Protein AF-A0A1C2IYG0-F1 (afdb_monomer)

Mean predicted aligned error: 9.73 Å

Nearest PDB structures (foldseek):
  3i76-assembly1_A  TM=2.650E-01  e=8.932E+00  Bacillus subtilis

pLDDT: mean 77.98, std 13.51, range [34.75, 93.56]

Organism: Acidithiobacillus thiooxidans (NCBI:txid930)

Radius of gyration: 16.49 Å; Cα contacts (8 Å, |Δi|>4): 92; chains: 1; bounding box: 31×29×54 Å

Solvent-accessible surface area (backbone atoms only — not comparable to full-atom values): 5436 Å² total; per-residue (Å²): 131,90,80,91,75,93,66,92,83,39,62,44,51,70,68,55,46,55,49,45,52,52,48,21,62,75,70,72,44,86,75,63,71,56,34,69,65,26,25,64,51,32,48,49,53,40,57,75,61,37,58,81,32,58,43,53,70,67,56,51,53,51,42,49,52,43,24,63,75,71,71,47,88,82,53,69,71,36,62,51,26,27,57,53,36,50,54,52,35,68,77,58,109

Structure (mmCIF, N/CA/C/O backbone):
data_AF-A0A1C2IYG0-F1
#
_entry.id   AF-A0A1C2IYG0-F1
#
loop_
_atom_site.group_PDB
_atom_site.id
_atom_site.type_symbol
_atom_site.label_atom_id
_atom_site.label_alt_id
_atom_site.label_comp_id
_atom_site.label_asym_id
_atom_site.label_entity_id
_atom_site.label_seq_id
_atom_site.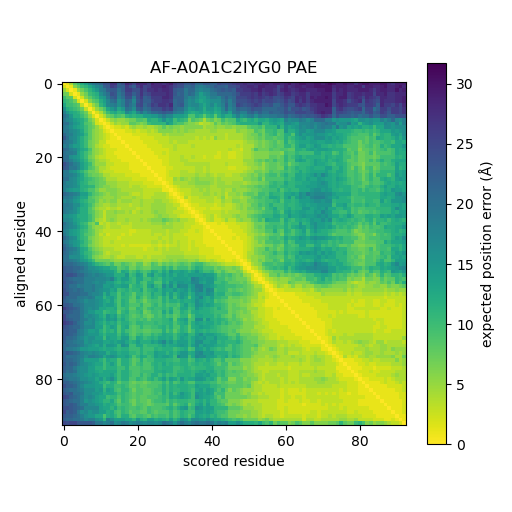pdbx_PDB_ins_code
_atom_site.Cartn_x
_atom_site.Cartn_y
_atom_site.Cartn_z
_atom_site.occupancy
_atom_site.B_iso_or_equiv
_atom_site.auth_seq_id
_atom_site.auth_comp_id
_atom_site.auth_asym_id
_atom_site.auth_atom_id
_atom_site.pdbx_PDB_model_num
ATOM 1 N N . MET A 1 1 ? 19.520 9.311 -35.629 1.00 34.75 1 MET A N 1
ATOM 2 C CA . MET A 1 1 ? 18.970 8.160 -34.896 1.00 34.75 1 MET A CA 1
ATOM 3 C C . MET A 1 1 ? 18.195 8.722 -33.725 1.00 34.75 1 MET A C 1
ATOM 5 O O . MET A 1 1 ? 18.803 9.316 -32.845 1.00 34.75 1 MET A O 1
ATOM 9 N N . SER A 1 2 ? 16.870 8.661 -33.832 1.00 41.12 2 SER A N 1
ATOM 10 C CA . SER A 1 2 ? 15.886 8.817 -32.753 1.00 41.12 2 SER A CA 1
ATOM 11 C C . SER A 1 2 ? 16.340 7.989 -31.530 1.00 41.12 2 SER A C 1
ATOM 13 O O . SER A 1 2 ? 17.005 6.982 -31.725 1.00 41.12 2 SER A O 1
ATOM 15 N N . GLU A 1 3 ? 16.139 8.366 -30.270 1.00 39.34 3 GLU A N 1
ATOM 16 C CA . GLU A 1 3 ? 14.866 8.709 -29.644 1.00 39.34 3 GLU A CA 1
ATOM 17 C C . GLU A 1 3 ? 15.042 9.731 -28.508 1.00 39.34 3 GLU A C 1
ATOM 19 O O . GLU A 1 3 ? 15.870 9.615 -27.605 1.00 39.34 3 GLU A O 1
ATOM 24 N N . GLU A 1 4 ? 14.201 10.751 -28.586 1.00 50.88 4 GLU A N 1
ATOM 25 C CA . GLU A 1 4 ? 13.807 11.658 -27.524 1.00 50.88 4 GLU A CA 1
ATOM 26 C C . GLU A 1 4 ? 13.038 10.870 -26.456 1.00 50.88 4 GLU A C 1
ATOM 28 O O . GLU A 1 4 ? 12.059 10.213 -26.793 1.00 50.88 4 GLU A O 1
ATOM 33 N N . SER A 1 5 ? 13.437 10.916 -25.180 1.00 35.59 5 SER A N 1
ATOM 34 C CA . SER A 1 5 ? 12.537 10.578 -24.067 1.00 35.59 5 SER A CA 1
ATOM 35 C C . SER A 1 5 ? 13.032 11.144 -22.737 1.00 35.59 5 SER A C 1
ATOM 37 O O . SER A 1 5 ? 14.126 10.869 -22.246 1.00 35.59 5 SER A O 1
ATOM 39 N N . SER A 1 6 ? 12.178 11.977 -22.162 1.00 42.88 6 SER A N 1
ATOM 40 C CA . SER A 1 6 ? 12.278 12.666 -20.881 1.00 42.88 6 SER A CA 1
ATOM 41 C C . SER A 1 6 ? 12.490 11.716 -19.681 1.00 42.88 6 SER A C 1
ATOM 43 O O . SER A 1 6 ? 11.534 11.357 -19.003 1.00 42.88 6 SER A O 1
ATOM 45 N N . HIS A 1 7 ? 13.734 11.363 -19.340 1.00 47.31 7 HIS A N 1
ATOM 46 C CA . HIS A 1 7 ? 14.021 10.457 -18.205 1.00 47.31 7 HIS A CA 1
ATOM 47 C C . HIS A 1 7 ? 14.388 11.148 -16.876 1.00 47.31 7 HIS A C 1
ATOM 49 O O . HIS A 1 7 ? 14.696 10.491 -15.887 1.00 47.31 7 HIS A O 1
ATOM 55 N N . ARG A 1 8 ? 14.337 12.483 -16.779 1.00 48.38 8 ARG A N 1
ATOM 56 C CA . ARG A 1 8 ? 14.881 13.197 -15.600 1.00 48.38 8 ARG A CA 1
ATOM 57 C C . ARG A 1 8 ? 13.986 13.255 -14.348 1.00 48.38 8 ARG A C 1
ATOM 59 O O . ARG A 1 8 ? 14.373 13.918 -13.391 1.00 48.38 8 ARG A O 1
ATOM 66 N N . ARG A 1 9 ? 12.815 12.603 -14.306 1.00 54.03 9 ARG A N 1
ATOM 67 C CA . ARG A 1 9 ? 11.915 12.634 -13.122 1.00 54.03 9 ARG A CA 1
ATOM 68 C C . ARG A 1 9 ? 11.575 11.279 -12.508 1.00 54.03 9 ARG A C 1
ATOM 70 O O . ARG A 1 9 ? 10.939 11.254 -11.461 1.00 54.03 9 ARG A O 1
ATOM 77 N N . ASN A 1 10 ? 12.041 10.182 -13.100 1.00 57.81 10 ASN A N 1
ATOM 78 C CA . ASN A 1 10 ? 11.602 8.842 -12.722 1.00 57.81 10 ASN A CA 1
ATOM 79 C C . ASN A 1 10 ? 12.774 7.962 -12.279 1.00 57.81 10 ASN A C 1
ATOM 81 O O . ASN A 1 10 ? 12.688 6.757 -12.423 1.00 57.81 10 ASN A O 1
ATOM 85 N N . ALA A 1 11 ? 13.872 8.508 -11.754 1.00 61.47 11 ALA A N 1
ATOM 86 C CA . ALA A 1 11 ? 14.870 7.646 -11.123 1.00 61.47 11 ALA A CA 1
ATOM 87 C C . ALA A 1 11 ? 14.286 7.087 -9.805 1.00 61.47 11 ALA A C 1
ATOM 89 O O . ALA A 1 11 ? 13.769 7.867 -8.993 1.00 61.47 11 ALA A O 1
ATOM 90 N N . PRO A 1 12 ? 14.331 5.764 -9.571 1.00 67.06 12 PRO A N 1
ATOM 91 C CA . PRO A 1 12 ? 13.936 5.190 -8.295 1.00 67.06 12 PRO A CA 1
ATOM 92 C C . PRO A 1 12 ? 14.808 5.753 -7.172 1.00 67.06 12 PRO A C 1
ATOM 94 O O . PRO A 1 12 ? 16.015 5.931 -7.320 1.00 67.06 12 PRO A O 1
ATOM 97 N N . THR A 1 13 ? 14.198 6.051 -6.025 1.00 77.25 13 THR A N 1
ATOM 98 C CA . THR A 1 13 ? 14.974 6.479 -4.854 1.00 77.25 13 THR A CA 1
ATOM 99 C C . THR A 1 13 ? 15.819 5.317 -4.345 1.00 77.25 13 THR A C 1
ATOM 101 O O . THR A 1 13 ? 15.399 4.164 -4.406 1.00 77.25 13 THR A O 1
ATOM 104 N N . GLU A 1 14 ? 16.975 5.609 -3.752 1.00 78.94 14 GLU A N 1
ATOM 105 C CA . GLU A 1 14 ? 17.878 4.581 -3.211 1.00 78.94 14 GLU A CA 1
ATOM 106 C C . GLU A 1 14 ? 17.180 3.626 -2.224 1.00 78.94 14 GLU A C 1
ATOM 108 O O . GLU A 1 14 ? 17.437 2.424 -2.212 1.00 78.94 14 GLU A O 1
ATOM 113 N N . LYS A 1 15 ? 16.204 4.137 -1.460 1.00 72.88 15 LYS A N 1
ATOM 114 C CA . LYS A 1 15 ? 15.344 3.318 -0.593 1.00 72.88 15 LYS A CA 1
ATOM 115 C C . LYS A 1 15 ? 14.504 2.302 -1.369 1.00 72.88 15 LYS A C 1
ATOM 117 O O . LYS A 1 15 ? 14.349 1.185 -0.890 1.00 72.88 15 LYS A O 1
ATOM 122 N N . MET A 1 16 ? 13.963 2.667 -2.532 1.00 77.25 16 MET A N 1
ATOM 123 C CA . MET A 1 16 ? 13.227 1.733 -3.391 1.00 77.25 16 MET A CA 1
ATOM 124 C C . MET A 1 16 ? 14.151 0.685 -3.995 1.00 77.25 16 MET A C 1
ATOM 126 O O . MET A 1 16 ? 13.784 -0.482 -4.004 1.00 77.25 16 MET A O 1
ATOM 130 N N . LEU A 1 17 ? 15.357 1.071 -4.419 1.00 82.50 17 LEU A N 1
ATOM 131 C CA . LEU A 1 17 ? 16.341 0.122 -4.939 1.00 82.50 17 LEU A CA 1
ATOM 132 C C . LEU A 1 17 ? 16.757 -0.897 -3.889 1.00 82.50 17 LEU A C 1
ATOM 134 O O . LEU A 1 17 ? 16.646 -2.090 -4.142 1.00 82.50 17 LEU A O 1
ATOM 138 N N . GLN A 1 18 ? 17.126 -0.455 -2.683 1.00 83.25 18 GLN A N 1
ATOM 139 C CA . GLN A 1 18 ? 17.409 -1.379 -1.581 1.00 83.25 18 GLN A CA 1
ATOM 140 C C . GLN A 1 18 ? 16.215 -2.283 -1.267 1.00 83.25 18 GLN A C 1
ATOM 142 O O . GLN A 1 18 ? 16.394 -3.454 -0.934 1.00 83.25 18 GLN A O 1
ATOM 147 N N . PHE A 1 19 ? 14.992 -1.756 -1.353 1.00 79.25 19 PHE A N 1
ATOM 148 C CA . PHE A 1 19 ? 13.790 -2.544 -1.107 1.00 79.25 19 PHE A CA 1
ATOM 149 C C . PHE A 1 19 ? 13.586 -3.611 -2.189 1.00 79.25 19 PHE A C 1
ATOM 151 O O . PHE A 1 19 ? 13.359 -4.772 -1.855 1.00 79.25 19 PHE A O 1
ATOM 158 N N . ALA A 1 20 ? 13.751 -3.250 -3.463 1.00 83.50 20 ALA A N 1
ATOM 159 C CA . ALA A 1 20 ? 13.642 -4.163 -4.596 1.00 83.50 20 ALA A CA 1
ATOM 160 C C . ALA A 1 20 ? 14.753 -5.220 -4.577 1.00 83.50 20 ALA A C 1
ATOM 162 O O . ALA A 1 20 ? 14.493 -6.395 -4.810 1.00 83.50 20 ALA A O 1
ATOM 163 N N . GLU A 1 21 ? 15.970 -4.839 -4.202 1.00 85.31 21 GLU A N 1
ATOM 164 C CA . GLU A 1 21 ? 17.116 -5.741 -4.089 1.00 85.31 21 GLU A CA 1
ATOM 165 C C . GLU A 1 21 ? 16.943 -6.739 -2.932 1.00 85.31 21 GLU A C 1
ATOM 167 O O . GLU A 1 21 ? 17.159 -7.938 -3.102 1.00 85.31 21 GLU A O 1
ATOM 172 N N . ARG A 1 22 ? 16.440 -6.287 -1.773 1.00 83.06 22 ARG A N 1
ATOM 173 C CA . ARG A 1 22 ? 16.078 -7.175 -0.651 1.00 83.06 22 ARG A CA 1
ATOM 174 C C . ARG A 1 22 ? 14.933 -8.118 -1.004 1.00 83.06 22 ARG A C 1
ATOM 176 O O . ARG A 1 22 ? 14.933 -9.263 -0.551 1.00 83.06 22 ARG A O 1
ATOM 183 N N . LEU A 1 23 ? 13.959 -7.642 -1.775 1.00 82.00 23 LEU A N 1
ATOM 184 C CA . LEU A 1 23 ? 12.840 -8.445 -2.258 1.00 82.00 23 LEU A CA 1
ATOM 185 C C . LEU A 1 23 ? 13.318 -9.532 -3.217 1.00 82.00 23 LEU A C 1
ATOM 187 O O . LEU A 1 23 ? 13.003 -10.704 -3.019 1.00 82.00 23 LEU A O 1
ATOM 191 N N . ALA A 1 24 ? 14.138 -9.140 -4.191 1.00 85.00 24 ALA A N 1
ATOM 192 C CA . ALA A 1 24 ? 14.774 -10.034 -5.142 1.00 85.00 24 ALA A CA 1
ATOM 193 C C . ALA A 1 24 ? 15.592 -11.118 -4.426 1.00 85.00 24 ALA A C 1
ATOM 195 O O . ALA A 1 24 ? 15.394 -12.307 -4.668 1.00 85.00 24 ALA A O 1
ATOM 196 N N . ALA A 1 25 ? 16.411 -10.725 -3.447 1.00 84.75 25 ALA A N 1
ATOM 197 C CA . ALA A 1 25 ? 17.196 -11.650 -2.636 1.00 84.75 25 ALA A CA 1
ATOM 198 C C . ALA A 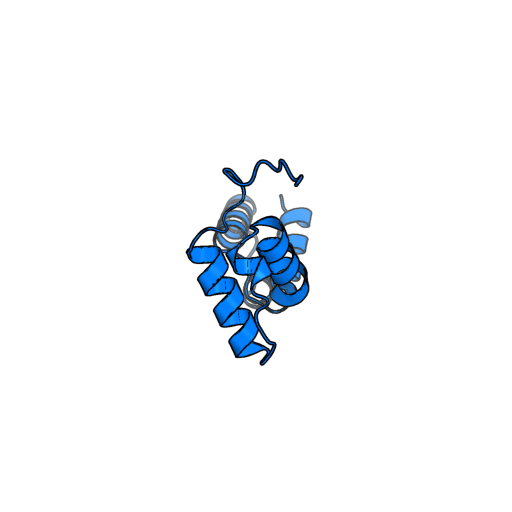1 25 ? 16.326 -12.614 -1.805 1.00 84.75 25 ALA A C 1
ATOM 200 O O . ALA A 1 25 ? 16.599 -13.813 -1.776 1.00 84.75 25 ALA A O 1
ATOM 201 N N . ARG A 1 26 ? 15.258 -12.123 -1.155 1.00 81.06 26 ARG A N 1
ATOM 202 C CA . ARG A 1 26 ? 14.335 -12.952 -0.351 1.00 81.06 26 ARG A CA 1
ATOM 203 C C . ARG A 1 26 ? 13.564 -13.965 -1.188 1.00 81.06 26 ARG A C 1
ATOM 205 O O . ARG A 1 26 ? 13.360 -15.082 -0.727 1.00 81.06 26 ARG A O 1
ATOM 212 N N . LYS A 1 27 ? 13.136 -13.572 -2.387 1.00 79.56 27 LYS A N 1
ATOM 213 C CA . LYS A 1 27 ? 12.399 -14.437 -3.318 1.00 79.56 27 LYS A CA 1
ATOM 214 C C . LYS A 1 27 ? 13.300 -15.257 -4.236 1.00 79.56 27 LYS A C 1
ATOM 216 O O . LYS A 1 27 ? 12.793 -16.083 -4.984 1.00 79.56 27 LYS A O 1
ATOM 221 N N . ASN A 1 28 ? 14.613 -15.038 -4.173 1.00 83.25 28 ASN A N 1
ATOM 222 C CA . ASN A 1 28 ? 15.588 -15.633 -5.081 1.00 83.25 28 ASN A CA 1
ATOM 223 C C . ASN A 1 28 ? 15.263 -15.363 -6.566 1.00 83.25 28 ASN A C 1
ATOM 225 O O . ASN A 1 28 ? 15.484 -16.207 -7.428 1.00 83.25 28 ASN A O 1
ATOM 229 N N . ILE A 1 29 ? 14.715 -14.180 -6.861 1.00 84.19 29 ILE A N 1
ATOM 230 C CA . ILE A 1 29 ? 14.392 -13.739 -8.223 1.00 84.19 29 ILE A CA 1
ATOM 231 C C . ILE A 1 29 ? 15.454 -12.750 -8.720 1.00 84.19 29 ILE A C 1
ATOM 233 O O . ILE A 1 29 ? 15.977 -11.966 -7.923 1.00 84.19 29 ILE A O 1
ATOM 237 N N . PRO A 1 30 ? 15.796 -12.760 -10.017 1.00 82.56 30 PRO A N 1
ATOM 238 C CA . PRO A 1 30 ? 16.734 -11.798 -10.579 1.00 82.56 30 PRO A CA 1
ATOM 239 C C . PRO A 1 30 ? 16.118 -10.397 -10.575 1.00 82.56 30 PRO A C 1
ATOM 241 O O . PRO A 1 30 ? 14.971 -10.215 -10.976 1.00 82.56 30 PRO A O 1
ATOM 244 N N . LEU A 1 31 ? 16.891 -9.402 -10.134 1.00 81.75 31 LEU A N 1
ATOM 245 C CA . LEU A 1 31 ? 16.487 -8.001 -10.181 1.00 81.75 31 LEU A CA 1
ATOM 246 C C . LEU A 1 31 ? 16.767 -7.446 -11.592 1.00 81.75 31 LEU A C 1
ATOM 248 O O . LEU A 1 31 ? 17.942 -7.346 -11.960 1.00 81.75 31 LEU A O 1
ATOM 252 N N . PRO A 1 32 ? 15.744 -7.104 -12.397 1.00 80.62 32 PRO A N 1
ATOM 253 C CA . PRO A 1 32 ? 15.974 -6.602 -13.747 1.00 80.62 32 PRO A CA 1
ATOM 254 C C . PRO A 1 32 ? 16.661 -5.226 -13.714 1.00 80.62 32 PRO A C 1
ATOM 256 O O . PRO A 1 32 ? 16.353 -4.420 -12.840 1.00 80.62 32 PRO A O 1
ATOM 259 N N . PRO A 1 33 ? 17.573 -4.912 -14.653 1.00 79.94 33 PRO A N 1
ATOM 260 C CA . PRO A 1 33 ? 18.284 -3.628 -14.669 1.00 79.94 33 PRO A CA 1
ATOM 261 C C . PRO A 1 33 ? 17.332 -2.437 -14.835 1.00 79.94 33 PRO A C 1
ATOM 263 O O . PRO A 1 33 ? 17.585 -1.369 -14.287 1.00 79.94 33 PRO A O 1
ATOM 266 N N . ASP A 1 34 ? 16.181 -2.662 -15.467 1.00 80.62 34 ASP A N 1
ATOM 267 C CA . ASP A 1 34 ? 15.145 -1.657 -15.688 1.00 80.62 34 ASP A CA 1
ATOM 268 C C . ASP A 1 34 ? 14.624 -1.037 -14.379 1.00 80.62 34 ASP A C 1
ATOM 270 O O . ASP A 1 34 ? 14.322 0.150 -14.321 1.00 80.62 34 ASP A O 1
ATOM 274 N N . VAL A 1 35 ? 14.620 -1.785 -13.265 1.00 82.31 35 VAL A N 1
ATOM 275 C CA . VAL A 1 35 ? 14.223 -1.236 -11.952 1.00 82.31 35 VAL A CA 1
ATOM 276 C C . VAL A 1 35 ? 15.240 -0.251 -11.379 1.00 82.31 35 VAL A C 1
ATOM 278 O O . VAL A 1 35 ? 14.918 0.447 -10.423 1.00 82.31 35 VAL A O 1
ATOM 281 N N . ARG A 1 36 ? 16.468 -0.218 -11.916 1.00 77.06 36 ARG A N 1
ATOM 282 C CA . ARG A 1 36 ? 17.518 0.752 -11.570 1.00 77.06 36 ARG A CA 1
ATOM 283 C C . ARG A 1 36 ? 17.447 2.004 -12.430 1.00 77.06 36 ARG A C 1
ATOM 285 O O . ARG A 1 36 ? 17.839 3.071 -11.967 1.00 77.06 36 ARG A O 1
ATOM 292 N N . GLU A 1 37 ? 16.913 1.874 -13.635 1.00 78.31 37 GLU A N 1
ATOM 293 C CA . GLU A 1 37 ? 16.816 2.954 -14.616 1.00 78.31 37 GLU A CA 1
ATOM 294 C C . GLU A 1 37 ? 15.461 3.680 -14.530 1.00 78.31 37 GLU A C 1
ATOM 296 O O . GLU A 1 37 ? 15.402 4.899 -14.699 1.00 78.31 37 GLU A O 1
ATOM 301 N N . SER A 1 38 ? 14.398 2.958 -14.151 1.00 79.38 38 SER A N 1
ATOM 302 C CA . SER A 1 38 ? 13.012 3.432 -14.140 1.00 79.38 38 SER A CA 1
ATOM 303 C C . SER A 1 38 ? 12.303 3.188 -12.802 1.00 79.38 38 SER A C 1
ATOM 305 O O . SER A 1 38 ? 12.159 2.065 -12.320 1.00 79.38 38 SER A O 1
ATOM 307 N N . PHE A 1 39 ? 11.775 4.261 -12.210 1.00 78.56 39 PHE A N 1
ATOM 308 C CA . PHE A 1 39 ? 10.946 4.258 -10.998 1.00 78.56 39 PHE A CA 1
ATOM 309 C C . PHE A 1 39 ? 9.656 3.488 -11.229 1.00 78.56 39 PHE A C 1
ATOM 311 O O . PHE A 1 39 ? 9.207 2.802 -10.319 1.00 78.56 39 PHE A O 1
ATOM 318 N N . ASP A 1 40 ? 9.065 3.610 -12.420 1.00 79.69 40 ASP A N 1
ATOM 319 C CA . ASP A 1 40 ? 7.821 2.922 -12.756 1.00 79.69 40 ASP A CA 1
ATOM 320 C C . ASP A 1 40 ? 8.033 1.405 -12.762 1.00 79.69 40 ASP A C 1
ATOM 322 O O . ASP A 1 40 ? 7.359 0.696 -12.021 1.00 79.69 40 ASP A O 1
ATOM 326 N N . SER A 1 41 ? 9.084 0.934 -13.436 1.00 82.38 41 SER A N 1
ATOM 327 C CA . SER A 1 41 ? 9.511 -0.468 -13.427 1.00 82.38 41 SER A CA 1
ATOM 328 C C . SER A 1 41 ? 9.866 -0.957 -12.024 1.00 82.38 41 SER A C 1
ATOM 330 O O . SER A 1 41 ? 9.441 -2.035 -11.611 1.00 82.38 41 SER A O 1
ATOM 332 N N . CYS A 1 42 ? 10.585 -0.144 -11.241 1.00 81.81 42 CYS A N 1
ATOM 333 C CA . CYS A 1 42 ? 10.887 -0.441 -9.840 1.00 81.81 42 CYS A CA 1
ATOM 334 C C . CYS A 1 42 ? 9.608 -0.574 -9.004 1.00 81.81 42 CYS A C 1
ATOM 336 O O . CYS A 1 42 ? 9.461 -1.513 -8.228 1.00 81.81 42 CYS A O 1
ATOM 338 N N . LYS A 1 43 ? 8.653 0.342 -9.183 1.00 78.56 43 LYS A N 1
ATOM 339 C CA . LYS A 1 43 ? 7.368 0.333 -8.487 1.00 78.56 43 LYS A CA 1
ATOM 340 C C . LYS A 1 43 ? 6.512 -0.854 -8.914 1.00 78.56 43 LYS A C 1
ATOM 342 O O . LYS A 1 43 ? 5.936 -1.472 -8.034 1.00 78.56 43 LYS A O 1
ATOM 347 N N . ALA A 1 44 ? 6.448 -1.190 -10.199 1.00 81.31 44 ALA A N 1
ATOM 348 C CA . ALA A 1 44 ? 5.711 -2.345 -10.703 1.00 81.31 44 ALA A CA 1
ATOM 349 C C . ALA A 1 44 ? 6.276 -3.655 -10.138 1.00 81.31 44 ALA A C 1
ATOM 351 O O . ALA A 1 44 ? 5.525 -4.462 -9.603 1.00 81.31 44 ALA A O 1
ATOM 352 N N . PHE A 1 45 ? 7.605 -3.815 -10.136 1.00 83.62 45 PHE A N 1
ATOM 353 C CA . PHE A 1 45 ? 8.272 -4.966 -9.520 1.00 83.62 45 PHE A CA 1
ATOM 354 C C . PHE A 1 45 ? 7.977 -5.064 -8.016 1.00 83.62 45 PHE A C 1
ATOM 356 O O . PHE A 1 45 ? 7.687 -6.138 -7.489 1.00 83.62 45 PHE A O 1
ATOM 363 N N . LEU A 1 46 ? 8.038 -3.932 -7.312 1.00 78.38 46 LEU A N 1
ATOM 364 C CA . LEU A 1 46 ? 7.716 -3.859 -5.890 1.00 78.38 46 LEU A CA 1
ATOM 365 C C . LEU A 1 46 ? 6.230 -4.071 -5.597 1.00 78.38 46 LEU A C 1
ATOM 367 O O . LEU A 1 46 ? 5.914 -4.580 -4.534 1.00 78.38 46 LEU A O 1
ATOM 371 N N . ASP A 1 47 ? 5.324 -3.688 -6.485 1.00 78.25 47 ASP A N 1
ATOM 372 C CA . ASP A 1 47 ? 3.884 -3.896 -6.322 1.00 78.25 47 ASP A CA 1
ATOM 373 C C . ASP A 1 47 ? 3.528 -5.373 -6.546 1.00 78.25 47 ASP A C 1
ATOM 375 O O . ASP A 1 47 ? 2.927 -6.012 -5.682 1.00 78.25 47 ASP A O 1
ATOM 379 N N . GLU A 1 48 ? 4.031 -5.950 -7.639 1.00 79.50 48 GLU A N 1
ATOM 380 C CA . GLU A 1 48 ? 3.813 -7.348 -8.007 1.00 79.50 48 GLU A CA 1
ATOM 381 C C . GLU A 1 48 ? 4.412 -8.314 -6.980 1.00 79.50 48 GLU A C 1
ATOM 383 O O . GLU A 1 48 ? 3.769 -9.272 -6.544 1.00 79.50 48 GLU A O 1
ATOM 388 N N . HIS A 1 49 ? 5.644 -8.058 -6.534 1.00 76.50 49 HIS A N 1
ATOM 389 C CA . HIS A 1 49 ? 6.323 -8.958 -5.608 1.00 76.50 49 HIS A CA 1
ATOM 390 C C . HIS A 1 49 ? 6.216 -8.535 -4.139 1.00 76.50 49 HIS A C 1
ATOM 392 O O . HIS A 1 49 ? 6.410 -9.384 -3.264 1.00 76.50 49 HIS A O 1
ATOM 398 N N . GLY A 1 50 ? 5.929 -7.266 -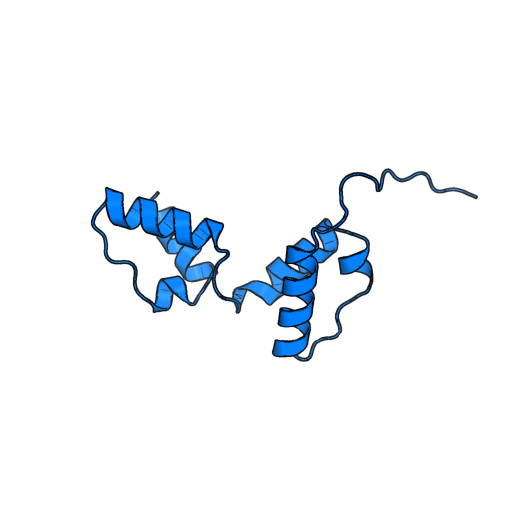3.841 1.00 66.31 50 GLY A N 1
ATOM 399 C CA . GLY A 1 50 ? 5.947 -6.713 -2.482 1.00 66.31 50 GLY A CA 1
ATOM 400 C C . GLY A 1 50 ? 4.664 -6.927 -1.694 1.00 66.31 50 GLY A C 1
ATOM 401 O O . GLY A 1 50 ? 4.638 -6.593 -0.514 1.00 66.31 50 GLY A O 1
ATOM 402 N N . SER A 1 51 ? 3.642 -7.563 -2.274 1.00 62.88 51 SER A N 1
ATOM 403 C CA . SER A 1 51 ? 2.479 -8.025 -1.505 1.00 62.88 51 SER A CA 1
ATOM 404 C C . SER A 1 51 ? 2.850 -9.030 -0.400 1.00 62.88 51 SER A C 1
ATOM 406 O O . SER A 1 51 ? 2.086 -9.180 0.545 1.00 62.88 51 SER A O 1
ATOM 408 N N . GLU A 1 52 ? 4.011 -9.691 -0.492 1.00 61.66 52 GLU A N 1
ATOM 409 C CA . GLU A 1 52 ? 4.547 -10.596 0.544 1.00 61.66 52 GLU A CA 1
ATOM 410 C C . GLU A 1 52 ? 5.544 -9.909 1.497 1.00 61.66 52 GLU A C 1
ATOM 412 O O . GLU A 1 52 ? 6.164 -10.551 2.351 1.00 61.66 52 GLU A O 1
ATOM 417 N N . LEU A 1 53 ? 5.759 -8.602 1.331 1.00 65.00 53 LEU A N 1
ATOM 418 C CA . LEU A 1 53 ? 6.591 -7.812 2.225 1.00 65.00 53 LEU A CA 1
ATOM 419 C C . LEU A 1 53 ? 5.742 -7.090 3.267 1.00 65.00 53 LEU A C 1
ATOM 421 O O . LEU A 1 53 ? 4.572 -6.778 3.027 1.00 65.00 53 LEU A O 1
ATOM 425 N N . PRO A 1 54 ? 6.351 -6.775 4.423 1.00 65.56 54 PRO A N 1
ATOM 426 C CA . PRO A 1 54 ? 5.689 -5.953 5.407 1.00 65.56 54 PRO A CA 1
ATOM 427 C C . PRO A 1 54 ? 5.296 -4.595 4.797 1.00 65.56 54 PRO A C 1
ATOM 429 O O . PRO A 1 54 ? 6.035 -4.046 3.968 1.00 65.56 54 PRO A O 1
ATOM 432 N N . PRO A 1 55 ? 4.150 -4.041 5.218 1.00 73.81 55 PRO A N 1
ATOM 433 C CA . PRO A 1 55 ? 3.657 -2.752 4.769 1.00 73.81 55 PRO A CA 1
ATOM 434 C C . PRO A 1 55 ? 4.703 -1.648 4.909 1.00 73.81 55 PRO A C 1
ATOM 436 O O . PRO A 1 55 ? 5.470 -1.583 5.871 1.00 73.81 55 PRO A O 1
ATOM 439 N N . SER A 1 56 ? 4.688 -0.725 3.946 1.00 74.06 56 SER A N 1
ATOM 440 C CA . SER A 1 56 ? 5.552 0.456 3.963 1.00 74.06 56 SER A CA 1
ATOM 441 C C . SER A 1 56 ? 5.371 1.259 5.254 1.00 74.06 56 SER A C 1
ATOM 443 O O . SER A 1 56 ? 4.255 1.403 5.756 1.00 74.06 56 SER A O 1
ATOM 445 N N . THR A 1 57 ? 6.448 1.870 5.757 1.00 78.38 57 THR A N 1
ATOM 446 C CA . THR A 1 57 ? 6.436 2.682 6.988 1.00 78.38 57 THR A CA 1
ATOM 447 C C . THR A 1 57 ? 5.349 3.759 6.972 1.00 78.38 57 THR A C 1
ATOM 449 O O . THR A 1 57 ? 4.743 4.042 8.000 1.00 78.38 57 THR A O 1
ATOM 452 N N . LYS A 1 58 ? 5.047 4.338 5.800 1.00 80.19 58 LYS A N 1
ATOM 453 C CA . LYS A 1 58 ? 3.940 5.297 5.656 1.00 80.19 58 LYS A CA 1
ATOM 454 C C . LYS A 1 58 ? 2.577 4.665 5.932 1.00 80.19 58 LYS A C 1
ATOM 456 O O . LYS A 1 58 ? 1.781 5.266 6.644 1.00 80.19 58 LYS A O 1
ATOM 461 N N . ALA A 1 59 ? 2.321 3.479 5.384 1.00 83.88 59 ALA A N 1
ATOM 462 C CA . ALA A 1 59 ?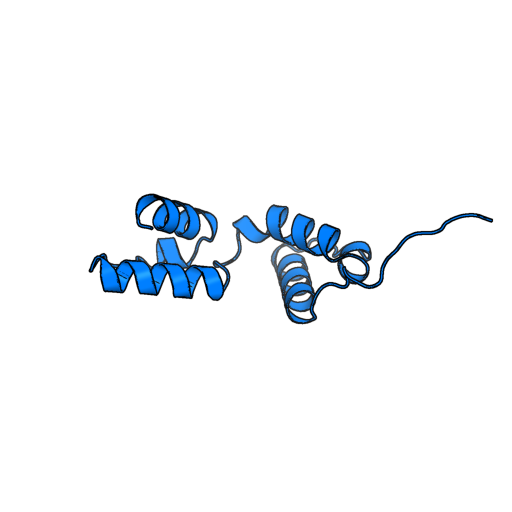 1.068 2.765 5.600 1.00 83.88 59 ALA A CA 1
ATOM 463 C C . ALA A 1 59 ? 0.930 2.363 7.074 1.00 83.88 59 ALA A C 1
ATOM 465 O O . ALA A 1 59 ? -0.110 2.606 7.675 1.00 83.88 59 ALA A O 1
ATOM 466 N N . VAL A 1 60 ? 2.005 1.857 7.691 1.00 87.75 60 VAL A N 1
ATOM 467 C CA . VAL A 1 60 ? 2.032 1.526 9.126 1.00 87.75 60 VAL A CA 1
ATOM 468 C C . VAL A 1 60 ? 1.736 2.750 9.992 1.00 87.75 60 VAL A C 1
ATOM 470 O O . VAL A 1 60 ? 0.916 2.670 10.905 1.00 87.75 60 VAL A O 1
ATOM 473 N N . ASN A 1 61 ? 2.360 3.894 9.707 1.00 90.12 61 ASN A N 1
ATOM 474 C CA . ASN A 1 61 ? 2.107 5.127 10.454 1.00 90.12 61 ASN A CA 1
ATOM 475 C C . ASN A 1 61 ? 0.660 5.602 10.294 1.00 90.12 61 ASN A C 1
ATOM 477 O O . ASN A 1 61 ? 0.040 6.009 11.273 1.00 90.12 61 ASN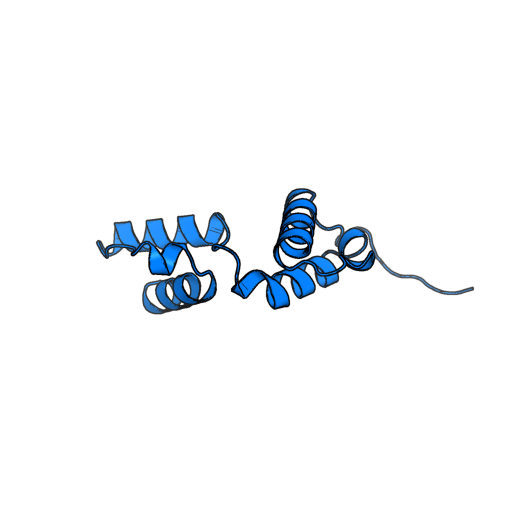 A O 1
ATOM 481 N N . TRP A 1 62 ? 0.107 5.518 9.082 1.00 90.25 62 TRP A N 1
ATOM 482 C CA . TRP A 1 62 ? -1.284 5.888 8.840 1.00 90.25 62 TRP A CA 1
ATOM 483 C C . TRP A 1 62 ? -2.260 4.957 9.573 1.00 90.25 62 TRP A C 1
ATOM 485 O O . TRP A 1 62 ? -3.166 5.438 10.251 1.00 90.25 62 TRP A O 1
ATOM 495 N N . ALA A 1 63 ? -2.037 3.642 9.527 1.00 91.19 63 ALA A N 1
ATOM 496 C CA . ALA A 1 63 ? -2.837 2.684 10.282 1.00 91.19 63 ALA A CA 1
ATOM 497 C C . ALA A 1 63 ? -2.784 2.944 11.793 1.00 91.19 63 ALA A C 1
ATOM 499 O O . ALA A 1 63 ? -3.817 2.893 12.454 1.00 91.19 63 ALA A O 1
ATOM 500 N N . ASN A 1 64 ? -1.606 3.270 12.337 1.00 92.19 64 ASN A N 1
ATOM 501 C CA . ASN A 1 64 ? -1.463 3.635 13.748 1.00 92.19 64 ASN A CA 1
ATOM 502 C C . ASN A 1 64 ? -2.252 4.905 14.103 1.00 92.19 64 ASN A C 1
ATOM 504 O O . ASN A 1 64 ? -2.903 4.939 15.143 1.00 92.19 64 ASN A O 1
ATOM 508 N N . ASP A 1 65 ? -2.245 5.930 13.249 1.00 93.56 65 ASP A N 1
ATOM 509 C CA . ASP A 1 65 ? -3.021 7.157 13.476 1.00 93.56 65 ASP A CA 1
ATOM 510 C C . ASP A 1 65 ? -4.535 6.878 13.509 1.00 93.56 65 ASP A C 1
ATOM 512 O O . ASP A 1 65 ? -5.236 7.327 14.418 1.00 93.56 65 ASP A O 1
ATOM 516 N N . ILE A 1 66 ? -5.031 6.060 12.575 1.00 92.06 66 ILE A N 1
ATOM 517 C CA . ILE A 1 66 ? -6.428 5.605 12.560 1.00 92.06 66 ILE A CA 1
ATOM 518 C C . ILE A 1 66 ? -6.746 4.786 13.817 1.00 92.06 66 ILE A C 1
ATOM 520 O O . ILE A 1 66 ? -7.759 5.034 14.473 1.00 92.06 66 ILE A O 1
ATOM 524 N N . ALA A 1 67 ? -5.879 3.833 14.174 1.00 92.69 67 ALA A N 1
ATOM 525 C CA . ALA A 1 67 ? -6.024 2.982 15.352 1.00 92.69 67 ALA A CA 1
ATOM 526 C C . ALA A 1 67 ? -6.123 3.814 16.636 1.00 92.69 67 ALA A C 1
ATOM 528 O O . ALA A 1 67 ? -7.006 3.573 17.456 1.00 92.69 67 ALA A O 1
ATOM 529 N N . LEU A 1 68 ? -5.283 4.843 16.780 1.00 92.88 68 LEU A N 1
ATOM 530 C CA . LEU A 1 68 ? -5.316 5.777 17.905 1.00 92.88 68 LEU A CA 1
ATOM 531 C C . LEU A 1 68 ? -6.600 6.615 17.916 1.00 92.88 68 LEU A C 1
ATOM 533 O O . LEU A 1 68 ? -7.250 6.723 18.958 1.00 92.88 68 LEU A O 1
ATOM 537 N N . LYS A 1 69 ? -7.001 7.172 16.766 1.00 92.50 69 LYS A N 1
ATOM 538 C CA . LYS A 1 69 ? -8.213 8.000 16.642 1.00 92.50 69 LYS A CA 1
ATOM 539 C C . LYS A 1 69 ? -9.492 7.220 16.932 1.00 92.50 69 LYS A C 1
ATOM 541 O O . LYS A 1 69 ? -10.368 7.726 17.628 1.00 92.50 69 LYS A O 1
ATOM 546 N N . LYS A 1 70 ? -9.598 5.993 16.420 1.00 92.19 70 LYS A N 1
ATOM 547 C CA . LYS A 1 70 ? -10.771 5.123 16.598 1.00 92.19 70 LYS A CA 1
ATOM 548 C C . LYS A 1 70 ? -10.684 4.218 17.829 1.00 92.19 70 LYS A C 1
ATOM 550 O O . LYS A 1 70 ? -11.670 3.569 18.162 1.00 92.19 70 LYS A O 1
ATOM 555 N N . LYS A 1 71 ? -9.535 4.185 18.513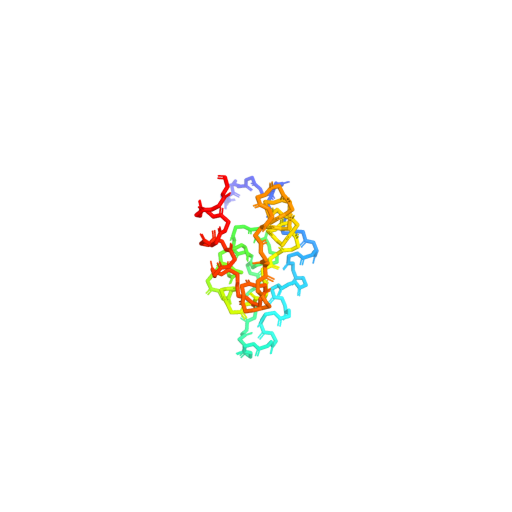 1.00 91.19 71 LYS A N 1
ATOM 556 C CA . LYS A 1 71 ? -9.216 3.256 19.612 1.00 91.19 71 LYS A CA 1
ATOM 557 C C . LYS A 1 71 ? -9.407 1.782 19.226 1.00 91.19 71 LYS A C 1
ATOM 559 O O . LYS A 1 71 ? -9.886 0.983 20.027 1.00 91.19 71 LYS A O 1
ATOM 564 N N . ILE A 1 72 ? -9.034 1.428 17.996 1.00 90.12 72 ILE A N 1
ATOM 565 C CA . ILE A 1 72 ? -9.100 0.054 17.481 1.00 90.12 72 ILE A CA 1
ATOM 566 C C . ILE A 1 72 ? -7.701 -0.563 17.586 1.00 90.12 72 ILE A C 1
ATOM 568 O O . ILE A 1 72 ? -6.744 0.055 17.122 1.00 90.12 72 ILE A O 1
ATOM 572 N N . PRO A 1 73 ? -7.540 -1.759 18.175 1.00 84.56 73 PRO A N 1
ATOM 573 C CA . PRO A 1 73 ? -6.241 -2.413 18.257 1.00 84.56 73 PRO A CA 1
ATOM 574 C C . PRO A 1 73 ? -5.764 -2.866 16.872 1.00 84.56 73 PRO A C 1
ATOM 576 O O . PRO A 1 73 ? -6.508 -3.493 16.117 1.00 84.56 73 PRO A O 1
ATOM 579 N N . LEU A 1 74 ? -4.504 -2.567 16.551 1.00 84.81 74 LEU A N 1
ATOM 580 C CA . LEU A 1 74 ? -3.868 -2.987 15.306 1.00 84.81 74 LEU A CA 1
ATOM 581 C C . LEU A 1 74 ? -3.132 -4.315 15.533 1.00 84.81 74 LEU A C 1
ATOM 583 O O . LEU A 1 74 ? -2.131 -4.3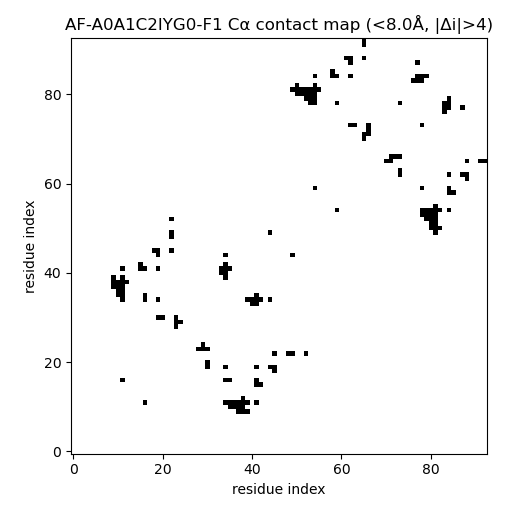65 16.247 1.00 84.81 74 LEU A O 1
ATOM 587 N N . SER A 1 75 ? -3.642 -5.402 14.954 1.00 86.88 75 SER A N 1
ATOM 588 C CA . SER A 1 75 ? -3.055 -6.736 15.127 1.00 86.88 75 SER A CA 1
ATOM 589 C C . SER A 1 75 ? -1.715 -6.876 14.398 1.00 86.88 75 SER A C 1
ATOM 591 O O . SER A 1 75 ? -1.537 -6.362 13.292 1.00 86.88 75 SER A O 1
ATOM 593 N N . ALA A 1 76 ? -0.789 -7.652 14.971 1.00 82.50 76 ALA A N 1
ATOM 594 C CA . ALA A 1 76 ? 0.515 -7.930 14.361 1.00 82.50 76 ALA A CA 1
ATOM 595 C C . ALA A 1 76 ? 0.397 -8.591 12.974 1.00 82.50 76 ALA A C 1
ATOM 597 O O . ALA A 1 76 ? 1.224 -8.344 12.105 1.00 82.50 76 ALA A O 1
ATOM 598 N N . GLU A 1 77 ? -0.662 -9.369 12.738 1.00 81.88 77 GLU A N 1
ATOM 599 C CA . GLU A 1 77 ? -0.959 -9.972 11.433 1.00 81.88 77 GLU A CA 1
ATOM 600 C C . GLU A 1 77 ? -1.292 -8.934 10.357 1.00 81.88 77 GLU A C 1
ATOM 602 O O . GLU A 1 77 ? -0.915 -9.096 9.201 1.00 81.88 77 GLU A O 1
ATOM 607 N N . VAL A 1 78 ? -1.983 -7.859 10.746 1.00 86.19 78 VAL A N 1
ATOM 608 C CA . VAL A 1 78 ? -2.305 -6.732 9.865 1.00 86.19 78 VAL A CA 1
ATOM 609 C C . VAL A 1 78 ? -1.028 -5.940 9.578 1.00 86.19 78 VAL A C 1
ATOM 611 O O . VAL A 1 78 ? -0.791 -5.533 8.453 1.00 86.19 78 VAL A O 1
ATOM 614 N N . LEU A 1 79 ? -0.152 -5.782 10.573 1.00 82.06 79 LEU A N 1
ATOM 615 C CA . LEU A 1 79 ? 1.150 -5.126 10.421 1.00 82.06 79 LEU A CA 1
ATOM 616 C C . LEU A 1 79 ? 2.200 -5.952 9.668 1.00 82.06 79 LEU A C 1
ATOM 618 O O . LEU A 1 79 ? 3.197 -5.385 9.228 1.00 82.06 79 LEU A O 1
ATOM 622 N N . ALA A 1 80 ? 2.016 -7.264 9.544 1.00 79.44 80 ALA A N 1
ATOM 623 C CA . ALA A 1 80 ? 2.932 -8.147 8.829 1.00 79.44 80 ALA A CA 1
ATOM 624 C C . ALA A 1 80 ? 2.638 -8.215 7.325 1.00 79.44 80 ALA A C 1
ATOM 626 O O . ALA A 1 80 ? 3.524 -8.580 6.555 1.00 79.44 80 ALA A O 1
ATOM 627 N N . ASP A 1 81 ? 1.423 -7.851 6.912 1.00 79.81 81 ASP A N 1
ATOM 628 C CA . ASP A 1 81 ? 0.924 -8.064 5.559 1.00 79.81 81 ASP A CA 1
ATOM 629 C C . ASP A 1 81 ? 0.413 -6.751 4.959 1.00 79.81 81 ASP A C 1
ATOM 631 O O . ASP A 1 81 ? -0.506 -6.111 5.478 1.00 79.81 81 ASP A O 1
ATOM 635 N N . ALA A 1 82 ? 1.042 -6.313 3.866 1.00 80.81 82 ALA A N 1
ATOM 636 C CA . ALA A 1 82 ? 0.745 -5.014 3.278 1.00 80.81 82 ALA A CA 1
ATOM 637 C C . ALA A 1 82 ? -0.685 -4.919 2.732 1.00 80.81 82 ALA A C 1
ATOM 639 O O . ALA A 1 82 ? -1.297 -3.848 2.817 1.00 80.81 82 ALA A O 1
ATOM 640 N N . ARG A 1 83 ? -1.230 -6.024 2.205 1.00 81.44 83 ARG A N 1
ATOM 641 C CA . ARG A 1 83 ? -2.618 -6.079 1.735 1.00 81.44 83 ARG A CA 1
ATOM 642 C C . ARG A 1 83 ? -3.582 -5.975 2.901 1.00 81.44 83 ARG A C 1
ATOM 644 O O . ARG A 1 83 ? -4.401 -5.059 2.895 1.00 81.44 83 ARG A O 1
ATOM 651 N N . LYS A 1 84 ? -3.409 -6.806 3.936 1.00 85.38 84 LYS A N 1
ATOM 652 C CA . LYS A 1 84 ? -4.276 -6.755 5.126 1.00 85.38 84 LYS A CA 1
ATOM 653 C C . LYS A 1 84 ? -4.249 -5.383 5.791 1.00 85.38 84 LYS A C 1
ATOM 655 O O . LYS A 1 84 ? -5.300 -4.886 6.189 1.00 85.38 84 LYS A O 1
ATOM 660 N N . LEU A 1 85 ? -3.075 -4.749 5.894 1.00 88.12 85 LEU A N 1
ATOM 661 C CA . LEU A 1 85 ? -2.978 -3.385 6.415 1.00 88.12 85 LEU A CA 1
ATOM 662 C C . LEU A 1 85 ? -3.768 -2.401 5.560 1.00 88.12 85 LEU A C 1
ATOM 664 O O . LEU A 1 85 ? -4.467 -1.556 6.106 1.00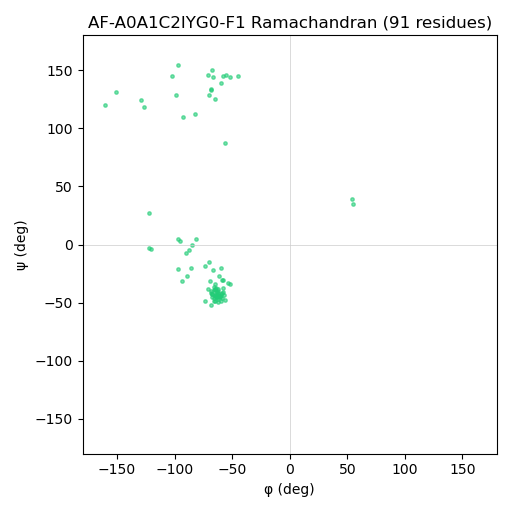 88.12 85 LEU A O 1
ATOM 668 N N . SER A 1 86 ? -3.656 -2.499 4.238 1.00 85.75 86 SER A N 1
ATOM 669 C CA . SER A 1 86 ? -4.324 -1.577 3.318 1.00 85.75 86 SER A CA 1
ATOM 670 C C . SER A 1 86 ? -5.843 -1.743 3.357 1.00 85.75 86 SER A C 1
ATOM 672 O O . SER A 1 86 ? -6.552 -0.745 3.431 1.00 85.75 86 SER A O 1
ATOM 674 N N . GLU A 1 87 ? -6.342 -2.981 3.390 1.00 88.69 87 GLU A N 1
ATOM 675 C CA . GLU A 1 87 ? -7.768 -3.284 3.566 1.00 88.69 87 GLU A CA 1
ATOM 676 C C . GLU A 1 87 ? -8.285 -2.790 4.920 1.00 88.69 87 GLU A C 1
ATOM 678 O O . GLU A 1 87 ? -9.343 -2.167 4.998 1.00 88.69 87 GLU A O 1
ATOM 683 N N . TRP A 1 88 ? -7.515 -3.002 5.992 1.00 91.31 88 TRP A N 1
ATOM 684 C CA . TRP A 1 88 ? -7.864 -2.495 7.315 1.00 91.31 88 TRP A CA 1
ATOM 685 C C . TRP A 1 88 ? -7.891 -0.965 7.339 1.00 91.31 88 TRP A C 1
ATOM 687 O O . TRP A 1 88 ? -8.827 -0.386 7.883 1.00 91.31 88 TRP A O 1
ATOM 697 N N . ILE A 1 89 ? -6.904 -0.297 6.735 1.00 89.94 89 ILE A N 1
ATOM 698 C CA . ILE A 1 89 ? -6.889 1.164 6.609 1.00 89.94 89 ILE A CA 1
ATOM 699 C C . ILE A 1 89 ? -8.121 1.624 5.835 1.00 89.94 89 ILE A C 1
ATOM 701 O O . ILE A 1 89 ? -8.798 2.523 6.306 1.00 89.94 89 ILE A O 1
ATOM 705 N N . ASP A 1 90 ? -8.446 1.029 4.687 1.00 88.44 90 ASP A N 1
ATOM 706 C CA . ASP A 1 90 ? -9.581 1.480 3.874 1.00 88.44 90 ASP A CA 1
ATOM 707 C C . ASP A 1 90 ? -10.926 1.294 4.589 1.00 88.44 90 ASP A C 1
ATOM 709 O O . ASP A 1 90 ? -11.759 2.198 4.579 1.00 88.44 90 ASP A O 1
ATOM 713 N N . ALA A 1 91 ? -11.085 0.191 5.324 1.00 90.19 91 ALA A N 1
ATOM 714 C CA . ALA A 1 91 ? -12.251 -0.046 6.168 1.00 90.19 91 ALA A CA 1
ATOM 715 C C . ALA A 1 91 ? -12.352 0.924 7.364 1.00 90.19 91 ALA A C 1
ATOM 717 O O . ALA A 1 91 ? -13.435 1.097 7.930 1.00 90.19 91 ALA A O 1
ATOM 718 N N . ASN A 1 92 ? -11.240 1.543 7.783 1.00 88.50 92 ASN A N 1
ATOM 719 C CA . ASN A 1 92 ? -11.168 2.351 9.001 1.00 88.50 92 ASN A CA 1
ATOM 720 C C . ASN A 1 92 ? -10.766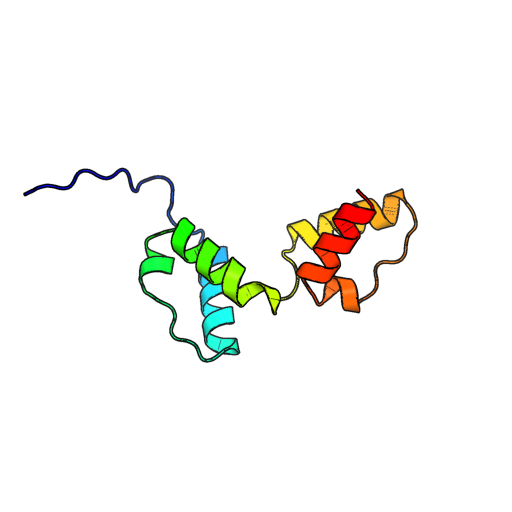 3.824 8.792 1.00 88.50 92 ASN A C 1
ATOM 722 O O . ASN A 1 92 ? -10.795 4.562 9.782 1.00 88.50 92 ASN A O 1
ATOM 726 N N . LYS A 1 93 ? -10.429 4.272 7.580 1.00 80.38 93 LYS A N 1
ATOM 727 C CA . LYS A 1 93 ? -10.035 5.662 7.294 1.00 80.38 93 LYS A CA 1
ATOM 728 C C . LYS A 1 93 ? -11.184 6.664 7.414 1.00 80.38 93 LYS A C 1
ATOM 730 O O . LYS A 1 93 ? -12.354 6.239 7.563 1.00 80.38 93 LYS A O 1
#

Secondary structure (DSSP, 8-state):
-------TT-PPPHHHHHHHHHHHHHHT----THHHH-HHHHHHHHHHHHTTSPPPHHHHHHHHHHHHHHT----HHHHH-HHHHHHHHHHH-

Sequence (93 aa):
MSEESSHRRNAPTEKMLQFAERLAARKNIPLPPDVRESFDSCKAFLDEHGSELPPSTKAVNWANDIALKKKIPLSAEVLADARKLSEWIDANK

Foldseek 3Di:
DDDDDDQPPFAADPVLVVVLVVLCVVVVHDRDCVLRRGNVSSVVSCVVRVQQAFADPVLVVLLVVLCVVVVPDDDVVCRGGNVSSVVSSVVRD